Protein AF-A0A3B0VSX1-F1 (afdb_monomer_lite)

Radius of gyration: 21.55 Å; chains: 1; bounding box: 54×30×61 Å

Secondary structure (DSSP, 8-state):
-HHHHHHHHHHHHHT-------PPPEEE-SEEE-S-EEE-SEEEE-SEEEEPTT--EEE-TT-EEEE----SS-SSS---EE-

Organism: NCBI:txid652676

pLDDT: mean 86.42, std 15.93, range [52.88, 98.81]

Foldseek 3Di:
DVVVVVVVVVVVVVPPPPPPPPPPADEDEEDEDPAAEEAEAEYEYAAEYEYDVVYDYHYDPPHHYHYDADDPVVPPGRRGDYD

Sequence (83 aa):
MKITLKIFTLILLLLLPLNASGMPGAEIGNMVISRDTTWSGRIIIKGVVVVGRGVTLSISPGSTIAFRRLDRNNDGVGDGEIR

Structure (mmCIF, N/CA/C/O backbone):
data_AF-A0A3B0VSX1-F1
#
_entry.id   AF-A0A3B0VSX1-F1
#
loop_
_atom_site.group_PDB
_atom_site.id
_atom_site.type_symbol
_atom_site.label_atom_id
_atom_site.label_alt_id
_atom_site.label_comp_id
_atom_site.label_asym_id
_atom_site.label_entity_id
_atom_site.label_seq_id
_atom_site.pdbx_PDB_ins_code
_atom_site.Cartn_x
_atom_site.Cartn_y
_atom_site.Cartn_z
_atom_site.occupancy
_atom_site.B_iso_or_equiv
_atom_site.auth_seq_id
_atom_site.auth_comp_id
_atom_site.auth_asym_id
_atom_site.auth_atom_id
_atom_site.pdbx_PDB_model_num
ATOM 1 N N . MET A 1 1 ? 34.957 -21.292 37.999 1.00 54.75 1 MET A N 1
ATOM 2 C CA . MET A 1 1 ? 35.342 -20.691 36.698 1.00 54.75 1 MET A CA 1
ATOM 3 C C . MET A 1 1 ? 34.516 -21.150 35.482 1.00 54.75 1 MET A C 1
ATOM 5 O O . MET A 1 1 ? 34.670 -20.562 34.426 1.00 54.75 1 MET A O 1
ATOM 9 N N . LYS A 1 2 ? 33.628 -22.160 35.583 1.00 52.88 2 LYS A N 1
ATOM 10 C CA . LYS A 1 2 ? 32.770 -22.600 34.454 1.00 52.88 2 LYS A CA 1
ATOM 11 C C . LYS A 1 2 ? 31.420 -21.860 34.361 1.00 52.88 2 LYS A C 1
ATOM 13 O O . LYS A 1 2 ? 30.865 -21.738 33.277 1.00 52.88 2 LYS A O 1
ATOM 18 N N . ILE A 1 3 ? 30.905 -21.355 35.486 1.00 60.44 3 ILE A N 1
ATOM 19 C CA . ILE A 1 3 ? 29.610 -20.648 35.574 1.00 60.44 3 ILE A CA 1
ATOM 20 C C . ILE A 1 3 ? 29.726 -19.201 35.078 1.00 60.44 3 ILE A C 1
ATOM 22 O O . ILE A 1 3 ? 28.887 -18.749 34.308 1.00 60.44 3 ILE A O 1
ATOM 26 N N . THR A 1 4 ? 30.814 -18.510 35.427 1.00 60.72 4 THR A N 1
ATOM 27 C CA . THR A 1 4 ? 31.096 -17.138 34.977 1.00 60.72 4 THR A CA 1
ATOM 28 C C . THR A 1 4 ? 31.256 -17.049 33.457 1.00 60.72 4 THR A C 1
ATOM 30 O O . THR A 1 4 ? 30.781 -16.098 32.846 1.00 60.72 4 THR A O 1
ATOM 33 N N . LEU A 1 5 ? 31.842 -18.081 32.834 1.00 57.84 5 LEU A N 1
ATOM 34 C CA . LEU A 1 5 ? 31.994 -18.166 31.381 1.00 57.84 5 LEU A CA 1
ATOM 35 C C . LEU A 1 5 ? 30.637 -18.316 30.672 1.00 57.84 5 LEU A C 1
ATOM 37 O O . LEU A 1 5 ? 30.394 -17.620 29.697 1.00 57.84 5 LEU A O 1
ATOM 41 N N . LYS A 1 6 ? 29.721 -19.145 31.204 1.00 58.34 6 LYS A N 1
ATOM 42 C CA . LYS A 1 6 ? 28.364 -19.316 30.649 1.00 58.34 6 LYS A CA 1
ATOM 43 C C . LYS A 1 6 ? 27.518 -18.042 30.737 1.00 58.34 6 LYS A C 1
ATOM 45 O O . LYS A 1 6 ? 26.788 -17.737 29.801 1.00 58.34 6 LYS A O 1
ATOM 50 N N . ILE A 1 7 ? 27.624 -17.302 31.843 1.00 64.19 7 ILE A N 1
ATOM 51 C CA . ILE A 1 7 ? 26.899 -16.035 32.038 1.00 64.19 7 ILE A CA 1
ATOM 52 C C . ILE A 1 7 ? 27.414 -14.973 31.060 1.00 64.19 7 ILE A C 1
ATOM 54 O O . ILE A 1 7 ? 26.620 -14.265 30.448 1.00 64.19 7 ILE A O 1
ATOM 58 N N . PHE A 1 8 ? 28.730 -14.916 30.844 1.00 66.25 8 PHE A N 1
ATOM 59 C CA . PHE A 1 8 ? 29.330 -14.012 29.865 1.00 66.25 8 PHE A CA 1
ATOM 60 C C . PHE A 1 8 ? 28.887 -14.336 28.426 1.00 66.25 8 PHE A C 1
ATOM 62 O O . PHE A 1 8 ? 28.560 -13.428 27.666 1.00 66.25 8 PHE A O 1
ATOM 69 N N . THR A 1 9 ? 28.778 -15.622 28.066 1.00 66.75 9 THR A N 1
ATOM 70 C CA . THR A 1 9 ? 28.241 -16.041 26.757 1.00 66.75 9 THR A CA 1
ATOM 71 C C . THR A 1 9 ? 26.764 -15.669 26.581 1.00 66.75 9 THR A C 1
ATOM 73 O O . THR A 1 9 ? 26.362 -15.280 25.489 1.00 66.75 9 THR A O 1
ATOM 76 N N . LEU A 1 10 ? 25.956 -15.742 27.645 1.00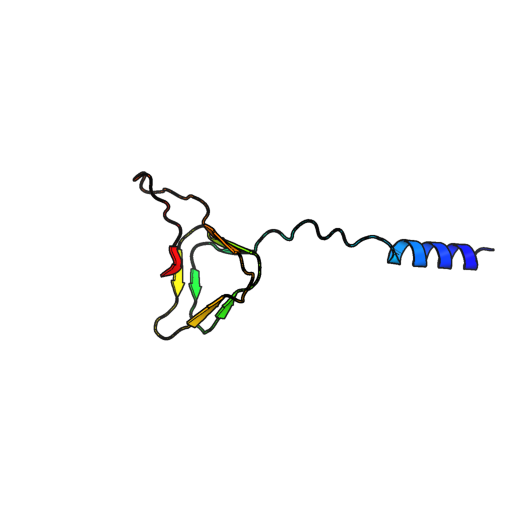 68.81 10 LEU A N 1
ATOM 77 C CA . LEU A 1 10 ? 24.532 -15.394 27.598 1.00 68.81 10 LEU A CA 1
ATOM 78 C C . LEU A 1 10 ? 24.306 -13.881 27.425 1.00 68.81 10 LEU A C 1
ATOM 80 O O . LEU A 1 10 ? 23.420 -13.473 26.679 1.00 68.81 10 LEU A O 1
ATOM 84 N N . ILE A 1 11 ? 25.138 -13.053 28.063 1.00 67.50 11 ILE A N 1
ATOM 85 C CA . ILE A 1 11 ? 25.089 -11.586 27.935 1.00 67.50 11 ILE A CA 1
ATOM 86 C C . ILE A 1 11 ? 25.561 -11.140 26.542 1.00 67.50 11 ILE A C 1
ATOM 88 O O . ILE A 1 11 ? 24.964 -10.241 25.954 1.00 67.50 11 ILE A O 1
ATOM 92 N N . LEU A 1 12 ? 26.570 -11.807 25.972 1.00 65.00 12 LEU A N 1
ATOM 93 C CA . LEU A 1 12 ? 27.046 -11.532 24.612 1.00 65.00 12 LEU A CA 1
ATOM 94 C C . LEU A 1 12 ? 25.990 -11.866 23.540 1.00 65.00 12 LEU A C 1
ATOM 96 O O . LEU A 1 12 ? 25.911 -11.181 22.525 1.00 65.00 12 LEU A O 1
ATOM 100 N N . LEU A 1 13 ? 25.142 -12.873 23.785 1.00 64.81 13 LEU A N 1
ATOM 101 C CA . LEU A 1 13 ? 24.023 -13.223 22.901 1.00 64.81 13 LEU A CA 1
ATOM 102 C C . LEU A 1 13 ? 22.885 -12.184 22.948 1.00 64.81 13 LEU A C 1
ATOM 104 O O . LEU A 1 13 ? 22.186 -11.997 21.956 1.00 64.81 13 LEU A O 1
ATOM 108 N N . LEU A 1 14 ? 22.713 -11.497 24.085 1.00 63.75 14 LEU A N 1
ATOM 109 C CA . LEU A 1 14 ? 21.693 -10.458 24.285 1.00 63.75 14 LEU A CA 1
ATOM 110 C C . LEU A 1 14 ? 22.066 -9.106 23.648 1.00 63.75 14 LEU A C 1
ATOM 112 O O . LEU A 1 14 ? 21.196 -8.265 23.443 1.00 63.75 14 LEU A O 1
ATOM 116 N N . LEU A 1 15 ? 23.353 -8.898 23.355 1.00 62.81 15 LEU A N 1
ATOM 117 C CA . LEU A 1 15 ? 23.915 -7.684 22.750 1.00 62.81 15 LEU A CA 1
ATOM 118 C C . LEU A 1 15 ? 24.052 -7.770 21.225 1.00 62.81 15 LEU A C 1
ATOM 120 O O . LEU A 1 15 ? 24.578 -6.839 20.615 1.00 62.81 15 LEU A O 1
ATOM 124 N N . LEU A 1 16 ? 23.599 -8.860 20.594 1.00 68.94 16 LEU A N 1
ATOM 125 C CA . LEU A 1 16 ? 23.535 -8.922 19.138 1.00 68.94 16 LEU A CA 1
ATOM 126 C C . LEU A 1 16 ? 22.582 -7.819 18.657 1.00 68.94 16 LEU A C 1
ATOM 128 O O . LEU A 1 16 ? 21.397 -7.863 19.003 1.00 68.94 16 LEU A O 1
ATOM 13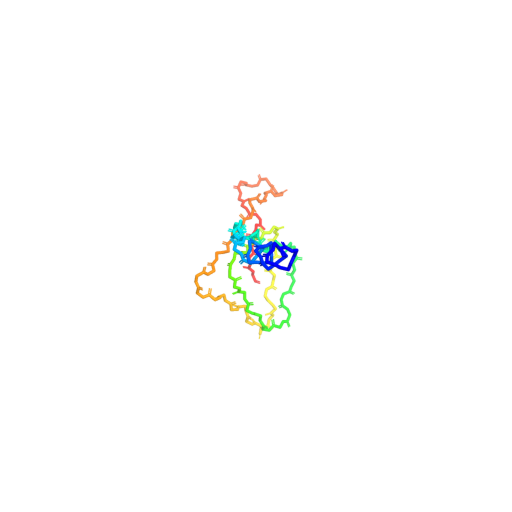2 N N . PRO A 1 17 ? 23.054 -6.832 17.873 1.00 63.12 17 PRO A N 1
ATOM 133 C CA . PRO A 1 17 ? 22.145 -5.889 17.259 1.00 63.12 17 PRO A CA 1
ATOM 134 C C . PRO A 1 17 ? 21.199 -6.711 16.390 1.00 63.12 17 PRO A C 1
ATOM 136 O O . PRO A 1 17 ? 21.636 -7.414 15.472 1.00 63.12 17 PRO A O 1
ATOM 139 N N . LEU A 1 18 ? 19.900 -6.650 16.696 1.00 64.25 18 LEU A N 1
ATOM 140 C CA . LEU A 1 18 ? 18.868 -6.999 15.733 1.00 64.25 18 LEU A CA 1
ATOM 141 C C . LEU A 1 18 ? 19.100 -6.045 14.567 1.00 64.25 18 LEU A C 1
ATOM 143 O O . LEU A 1 18 ? 18.659 -4.897 14.589 1.00 64.25 18 LEU A O 1
ATOM 147 N N . ASN A 1 19 ? 19.890 -6.487 13.593 1.00 57.00 19 ASN A N 1
ATOM 148 C CA . ASN A 1 19 ? 20.071 -5.766 12.357 1.00 57.00 19 ASN A CA 1
ATOM 149 C C . ASN A 1 19 ? 18.672 -5.654 11.758 1.00 57.00 19 ASN A C 1
ATOM 151 O O . ASN A 1 19 ? 18.144 -6.618 11.199 1.00 57.00 19 ASN A O 1
ATOM 155 N N . ALA A 1 20 ? 18.059 -4.480 11.909 1.00 55.16 20 ALA A N 1
ATOM 156 C CA . ALA A 1 20 ? 16.877 -4.072 11.176 1.00 55.16 20 ALA A CA 1
ATOM 157 C C . ALA A 1 20 ? 17.309 -3.829 9.725 1.00 55.16 20 ALA A C 1
ATOM 159 O O . ALA A 1 20 ? 17.266 -2.714 9.212 1.00 55.16 20 ALA A O 1
ATOM 160 N N . SER A 1 21 ? 17.805 -4.885 9.076 1.00 57.44 21 SER A N 1
ATOM 161 C CA . SER A 1 21 ? 17.922 -4.981 7.630 1.00 57.44 21 SER A CA 1
ATOM 162 C C . SER A 1 21 ? 16.539 -4.615 7.123 1.00 57.44 21 SER A C 1
ATOM 164 O O . SER A 1 21 ? 15.591 -5.330 7.449 1.00 57.44 21 SER A O 1
ATOM 166 N N . GLY A 1 22 ? 16.416 -3.449 6.478 1.00 57.88 22 GLY A N 1
ATOM 167 C CA . GLY A 1 22 ? 15.134 -2.826 6.160 1.00 57.88 22 GLY A CA 1
ATOM 168 C C . GLY A 1 22 ? 14.130 -3.878 5.714 1.00 57.88 22 GLY A C 1
ATOM 169 O O . GLY A 1 22 ? 14.354 -4.534 4.697 1.00 57.88 22 GLY A O 1
ATOM 170 N N . M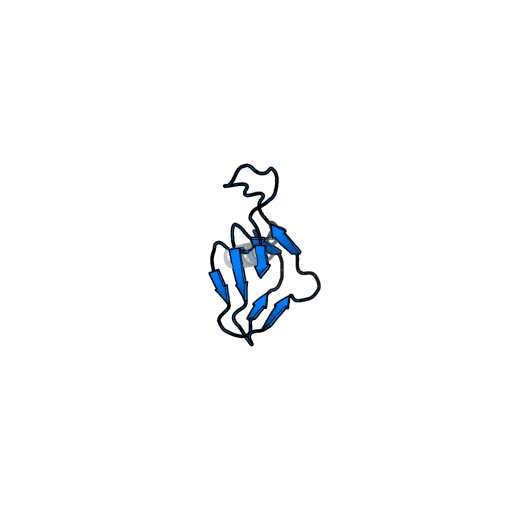ET A 1 23 ? 13.096 -4.099 6.534 1.00 60.03 23 MET A N 1
ATOM 171 C CA . MET A 1 23 ? 12.124 -5.160 6.289 1.00 60.03 23 MET A CA 1
ATOM 172 C C . MET A 1 23 ? 11.626 -5.019 4.847 1.00 60.03 23 MET A C 1
ATOM 174 O O . MET A 1 23 ? 11.168 -3.928 4.481 1.00 60.03 23 MET A O 1
ATOM 178 N N . PRO A 1 24 ? 11.747 -6.070 4.015 1.00 70.56 24 PRO A N 1
ATOM 179 C CA . PRO A 1 24 ? 11.182 -6.052 2.678 1.00 70.56 24 PRO A CA 1
ATOM 180 C C . PRO A 1 24 ? 9.712 -5.659 2.794 1.00 70.56 24 PRO A C 1
ATOM 182 O O . PRO A 1 24 ? 8.982 -6.223 3.610 1.00 70.56 24 PRO A O 1
ATOM 185 N N . GLY A 1 25 ? 9.298 -4.642 2.037 1.00 80.19 25 GLY A N 1
ATOM 186 C CA . GLY A 1 25 ? 7.904 -4.212 2.059 1.00 80.19 25 GLY A CA 1
ATOM 187 C C . GLY A 1 25 ? 6.983 -5.368 1.677 1.00 80.19 25 GLY A C 1
ATOM 188 O O . GLY A 1 25 ? 7.359 -6.196 0.845 1.00 80.19 25 GLY A O 1
ATOM 189 N N . ALA A 1 26 ? 5.791 -5.426 2.270 1.00 91.75 26 ALA A N 1
ATOM 190 C CA . ALA A 1 26 ? 4.814 -6.454 1.937 1.00 91.75 26 ALA A CA 1
ATOM 191 C C . ALA A 1 26 ? 4.465 -6.358 0.446 1.00 91.75 26 ALA A C 1
ATOM 193 O O . ALA A 1 26 ? 4.068 -5.296 -0.036 1.00 91.75 26 ALA A O 1
ATOM 194 N N . GLU A 1 27 ? 4.640 -7.451 -0.292 1.00 94.19 27 GLU A N 1
ATOM 195 C CA . GLU A 1 27 ? 4.330 -7.485 -1.717 1.00 94.19 27 GLU A CA 1
ATOM 196 C C . GLU A 1 27 ? 2.892 -7.950 -1.940 1.00 94.19 27 GLU A C 1
ATOM 198 O O . GLU A 1 27 ? 2.499 -9.024 -1.487 1.00 94.19 27 GLU A O 1
ATOM 203 N N . ILE A 1 28 ? 2.114 -7.150 -2.666 1.00 95.94 28 ILE A N 1
ATOM 204 C CA . ILE A 1 28 ? 0.705 -7.416 -2.956 1.00 95.94 28 ILE A CA 1
ATOM 205 C C . ILE A 1 28 ? 0.534 -7.561 -4.467 1.00 95.94 28 ILE A C 1
ATOM 207 O O . ILE A 1 28 ? 0.906 -6.677 -5.236 1.00 95.94 28 ILE A O 1
ATOM 211 N N . GLY A 1 29 ? -0.000 -8.705 -4.896 1.00 95.38 29 GLY A N 1
ATOM 212 C CA . GLY A 1 29 ? -0.389 -8.956 -6.285 1.00 95.38 29 GLY A CA 1
ATOM 213 C C . GLY A 1 29 ? -1.800 -8.449 -6.586 1.00 95.38 29 GLY A C 1
ATOM 214 O O . GLY A 1 29 ? -2.281 -7.503 -5.971 1.00 95.38 29 GLY A O 1
ATOM 215 N N . ASN A 1 30 ? -2.488 -9.104 -7.518 1.00 97.56 30 ASN A N 1
ATOM 216 C CA . ASN A 1 30 ? -3.896 -8.802 -7.767 1.00 97.56 30 ASN A CA 1
ATOM 217 C C . ASN A 1 30 ? -4.749 -9.240 -6.563 1.00 97.56 30 ASN A C 1
ATOM 219 O O . ASN A 1 30 ? -4.696 -10.415 -6.192 1.00 97.56 30 ASN A O 1
ATOM 223 N N . MET A 1 31 ? -5.539 -8.341 -5.964 1.00 97.56 31 MET A N 1
ATOM 224 C CA . MET A 1 31 ? -6.459 -8.703 -4.874 1.00 97.56 31 MET A CA 1
ATOM 225 C C . MET A 1 31 ? -7.688 -7.793 -4.772 1.00 97.56 31 MET A C 1
ATOM 227 O O . MET A 1 31 ? -7.705 -6.689 -5.310 1.00 97.56 31 MET A O 1
ATOM 231 N N . VAL A 1 32 ? -8.689 -8.242 -4.005 1.00 98.38 32 VAL A N 1
ATOM 232 C CA . VAL A 1 32 ? -9.853 -7.441 -3.597 1.00 98.38 32 VAL A CA 1
ATOM 233 C C . VAL A 1 32 ? -9.855 -7.280 -2.075 1.00 98.38 32 VAL A C 1
ATOM 235 O O . VAL A 1 32 ? -9.791 -8.267 -1.342 1.00 98.38 32 VAL A O 1
ATOM 238 N N . ILE A 1 33 ? -9.954 -6.043 -1.596 1.00 98.38 33 ILE A N 1
ATOM 239 C CA . ILE A 1 33 ? -10.156 -5.698 -0.189 1.00 98.38 33 ILE A CA 1
ATOM 240 C C . ILE A 1 33 ? -11.663 -5.682 0.073 1.00 98.38 33 ILE A C 1
ATOM 242 O O . ILE A 1 33 ? -12.368 -4.755 -0.316 1.00 98.38 33 ILE A O 1
ATOM 246 N N . SER A 1 34 ? -12.169 -6.737 0.709 1.00 98.44 34 SER A N 1
ATOM 247 C CA . SER A 1 34 ? -13.610 -6.960 0.908 1.00 98.44 34 SER A CA 1
ATOM 248 C C . SER A 1 34 ? -14.152 -6.472 2.257 1.00 98.44 34 SER A C 1
ATOM 250 O O . SER A 1 34 ? -15.323 -6.684 2.558 1.00 98.44 34 SER A O 1
ATOM 252 N N . ARG A 1 35 ? -13.299 -5.888 3.100 1.00 98.56 35 ARG A N 1
ATOM 253 C CA . ARG A 1 35 ? -13.629 -5.356 4.429 1.00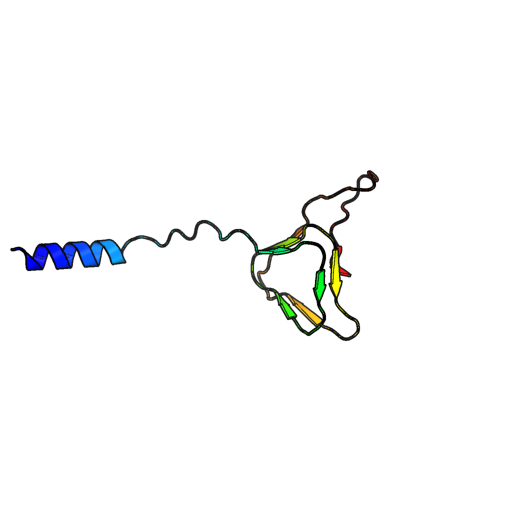 98.56 35 ARG A CA 1
ATOM 254 C C . ARG A 1 35 ? -12.653 -4.256 4.799 1.00 98.56 35 ARG A C 1
ATOM 256 O O . ARG A 1 35 ? -11.535 -4.248 4.279 1.00 98.56 35 ARG A O 1
ATOM 263 N N . ASP A 1 36 ? -13.060 -3.383 5.711 1.00 98.81 36 ASP A N 1
ATOM 264 C CA . ASP A 1 36 ? -12.215 -2.285 6.168 1.00 98.81 36 ASP A CA 1
ATOM 265 C C . ASP A 1 36 ? -10.849 -2.807 6.602 1.00 98.81 36 ASP A C 1
ATOM 267 O O . ASP A 1 36 ? -10.734 -3.779 7.354 1.00 98.81 36 ASP A O 1
ATOM 271 N N . THR A 1 37 ? -9.809 -2.204 6.039 1.00 98.44 37 THR A N 1
ATOM 272 C CA . THR A 1 37 ? -8.438 -2.688 6.168 1.00 98.44 37 THR A CA 1
ATOM 273 C C . THR A 1 37 ? -7.511 -1.506 6.373 1.00 98.44 37 THR A C 1
ATOM 275 O O . THR A 1 37 ? -7.611 -0.501 5.672 1.00 98.44 37 THR A O 1
ATOM 278 N N . THR A 1 38 ? -6.578 -1.650 7.311 1.00 98.50 38 THR A N 1
ATOM 279 C CA . THR A 1 38 ? -5.509 -0.676 7.525 1.00 98.50 38 THR A CA 1
ATOM 280 C C . THR A 1 38 ? -4.191 -1.242 7.033 1.00 98.50 38 THR A C 1
ATOM 282 O O . THR A 1 38 ? -3.782 -2.337 7.417 1.00 98.50 38 THR A O 1
ATOM 285 N N . TRP A 1 39 ? -3.517 -0.473 6.193 1.00 97.81 39 TRP A N 1
ATOM 286 C CA . TRP A 1 39 ? -2.163 -0.720 5.733 1.00 97.81 39 TRP A CA 1
ATOM 287 C C . TRP A 1 39 ? -1.177 0.173 6.475 1.00 97.81 39 TRP A C 1
ATOM 289 O O . TRP A 1 39 ? -1.447 1.353 6.698 1.00 97.81 39 TRP A O 1
ATOM 299 N N . SER A 1 40 ? -0.020 -0.382 6.832 1.00 97.00 40 SER A N 1
ATOM 300 C CA . SER A 1 40 ? 1.058 0.348 7.493 1.00 97.00 40 SER A CA 1
ATOM 301 C C . SER A 1 40 ? 2.436 -0.097 6.997 1.00 97.00 40 SER A C 1
ATOM 303 O O . SER A 1 40 ? 2.630 -1.236 6.570 1.0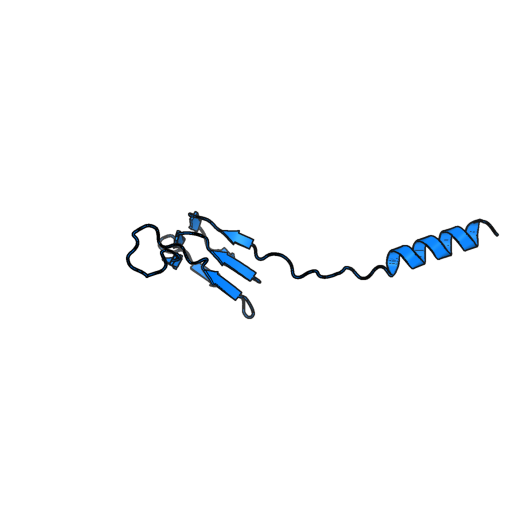0 97.00 40 SER A O 1
ATOM 305 N N . GLY A 1 41 ? 3.408 0.817 7.042 1.00 95.88 41 GLY A N 1
ATOM 306 C CA . GLY A 1 41 ? 4.791 0.539 6.653 1.00 95.88 41 GLY A CA 1
ATOM 307 C C . GLY A 1 41 ? 5.012 0.569 5.139 1.00 95.88 41 GLY A C 1
ATOM 308 O O . GLY A 1 41 ? 4.440 1.396 4.429 1.00 95.88 41 GLY A O 1
ATOM 309 N N . ARG A 1 42 ? 5.905 -0.287 4.632 1.00 96.56 42 ARG A N 1
ATOM 310 C CA . ARG A 1 42 ? 6.255 -0.337 3.205 1.00 96.56 42 ARG A CA 1
ATOM 311 C C . ARG A 1 42 ? 5.443 -1.421 2.503 1.00 96.56 42 ARG A C 1
ATOM 313 O O . ARG A 1 42 ? 5.532 -2.584 2.883 1.00 96.56 42 ARG A O 1
ATOM 320 N N . ILE A 1 43 ? 4.715 -1.055 1.453 1.00 96.75 43 ILE A N 1
ATOM 321 C CA . ILE A 1 43 ? 3.911 -1.977 0.641 1.00 96.75 43 ILE A CA 1
ATOM 322 C C . ILE A 1 43 ? 4.292 -1.806 -0.826 1.00 96.75 43 ILE A C 1
ATOM 324 O O . ILE A 1 43 ? 4.420 -0.684 -1.316 1.00 96.75 43 ILE A O 1
ATOM 328 N N . ILE A 1 44 ? 4.494 -2.924 -1.521 1.00 96.62 44 ILE A N 1
ATOM 329 C CA . ILE A 1 44 ? 4.868 -2.964 -2.934 1.00 96.62 44 ILE A CA 1
ATOM 330 C C . ILE A 1 44 ? 3.740 -3.632 -3.715 1.00 96.62 44 ILE A C 1
ATOM 332 O O . ILE A 1 44 ? 3.517 -4.835 -3.598 1.00 96.62 44 ILE A O 1
ATOM 336 N N . ILE A 1 45 ? 3.056 -2.863 -4.552 1.00 96.88 45 ILE A N 1
ATOM 337 C CA . ILE A 1 45 ? 1.972 -3.348 -5.401 1.00 96.88 45 ILE A CA 1
ATOM 338 C C . ILE A 1 45 ? 2.546 -3.843 -6.729 1.00 96.88 45 ILE A C 1
ATOM 340 O O . ILE A 1 45 ? 3.290 -3.146 -7.421 1.00 96.88 45 ILE A O 1
ATOM 344 N N . LYS A 1 46 ? 2.192 -5.075 -7.083 1.00 95.75 46 LYS A N 1
ATOM 345 C CA . LYS A 1 46 ? 2.596 -5.802 -8.291 1.00 95.75 46 LYS A CA 1
ATOM 346 C C . LYS A 1 46 ? 1.367 -6.213 -9.109 1.00 95.75 46 LYS A C 1
ATOM 348 O O . LYS A 1 46 ? 1.294 -7.341 -9.598 1.00 95.75 46 LYS A O 1
ATOM 353 N N . GLY A 1 47 ? 0.403 -5.311 -9.252 1.00 95.44 47 GLY A N 1
ATOM 354 C CA . GLY A 1 47 ? -0.832 -5.566 -9.982 1.00 95.44 47 GLY A CA 1
ATOM 355 C C . GLY A 1 47 ? -1.943 -4.601 -9.594 1.00 95.44 47 GLY A C 1
ATOM 356 O O . GLY A 1 47 ? -1.680 -3.431 -9.334 1.00 95.44 47 GLY A O 1
ATOM 357 N N . VAL A 1 48 ? -3.163 -5.125 -9.553 1.00 96.88 48 VAL A N 1
ATOM 358 C CA . VAL A 1 48 ? -4.389 -4.366 -9.297 1.00 96.88 48 VAL A CA 1
ATOM 359 C C . VAL A 1 48 ? -4.940 -4.698 -7.917 1.00 96.88 48 VAL A C 1
ATOM 361 O O . VAL A 1 48 ? -5.246 -5.859 -7.634 1.00 96.88 48 VAL A O 1
ATOM 364 N N . VAL A 1 49 ? -5.132 -3.684 -7.081 1.00 98.25 49 VAL A N 1
ATOM 365 C CA . VAL A 1 49 ? -5.850 -3.821 -5.812 1.00 98.25 49 VAL A CA 1
ATOM 366 C C . VAL A 1 49 ? -7.204 -3.137 -5.933 1.00 98.25 49 VAL A C 1
ATOM 368 O O . VAL A 1 49 ? -7.274 -1.945 -6.205 1.00 98.25 49 VAL A O 1
ATOM 371 N N . VAL A 1 50 ? -8.281 -3.887 -5.723 1.00 98.50 50 VAL A N 1
ATOM 372 C CA . VAL A 1 50 ? -9.644 -3.345 -5.749 1.00 98.50 50 VAL A CA 1
ATOM 373 C C . VAL A 1 50 ? -10.141 -3.144 -4.324 1.00 98.50 50 VAL A C 1
ATOM 375 O O . VAL A 1 50 ? -10.191 -4.102 -3.552 1.00 98.50 50 VAL A O 1
ATOM 378 N N . VAL A 1 51 ? -10.543 -1.931 -3.970 1.00 98.44 51 VAL A N 1
ATOM 379 C CA . VAL A 1 51 ? -11.259 -1.633 -2.730 1.00 98.44 51 VAL A CA 1
ATOM 380 C C . VAL A 1 51 ? -12.744 -1.885 -2.972 1.00 98.44 51 VAL A C 1
ATOM 382 O O . VAL A 1 51 ? -13.369 -1.290 -3.847 1.00 98.44 51 VAL A O 1
ATOM 385 N N . GLY A 1 52 ? -13.321 -2.827 -2.225 1.00 98.50 52 GLY A N 1
ATOM 386 C CA . GLY A 1 52 ? -14.726 -3.192 -2.369 1.00 98.50 52 GLY A CA 1
ATOM 387 C C . GLY A 1 52 ? -15.673 -2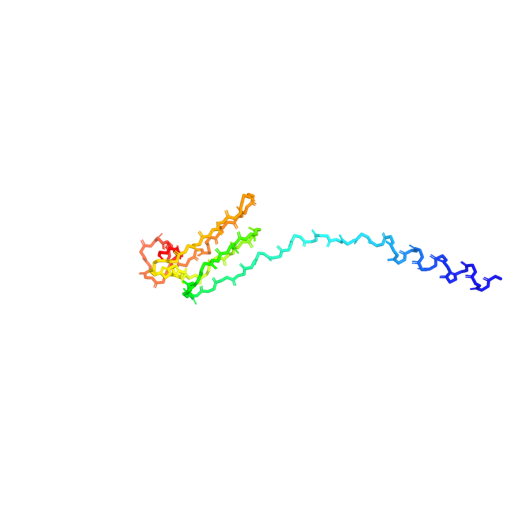.006 -2.157 1.00 98.50 52 GLY A C 1
ATOM 388 O O . GLY A 1 52 ? -15.375 -1.046 -1.448 1.00 98.50 52 GLY A O 1
ATOM 389 N N . ARG A 1 53 ? -16.870 -2.074 -2.745 1.00 98.00 53 ARG A N 1
ATOM 390 C CA . ARG A 1 53 ? -17.885 -1.031 -2.550 1.00 98.00 53 ARG A CA 1
ATOM 391 C C . ARG A 1 53 ? -18.267 -0.930 -1.069 1.00 98.00 53 ARG A C 1
ATOM 393 O O . ARG A 1 53 ? -18.634 -1.929 -0.461 1.00 98.00 53 ARG A O 1
ATOM 400 N N . GLY A 1 54 ? -18.240 0.287 -0.528 1.00 98.06 54 GLY A N 1
ATOM 401 C CA . GLY A 1 54 ? -18.550 0.543 0.884 1.00 98.06 54 GLY A CA 1
ATOM 402 C C . GLY A 1 54 ? -17.446 0.114 1.854 1.00 98.06 54 GLY A C 1
ATOM 403 O O . GLY A 1 54 ? -17.675 0.149 3.056 1.00 98.06 54 GLY A O 1
ATOM 404 N N . VAL A 1 55 ? -16.278 -0.281 1.343 1.00 98.62 55 VAL A N 1
ATOM 405 C CA . VAL A 1 55 ? -15.102 -0.652 2.131 1.00 98.62 55 VAL A CA 1
ATOM 406 C C . VAL A 1 55 ? -14.109 0.502 2.149 1.00 98.62 55 VAL A C 1
ATOM 408 O O . VAL A 1 55 ? -13.925 1.192 1.148 1.00 98.62 55 VAL A O 1
ATOM 411 N N . THR A 1 56 ? -13.430 0.679 3.278 1.00 98.56 56 THR A N 1
ATOM 412 C CA . THR A 1 56 ? -12.360 1.662 3.439 1.00 98.56 56 THR A CA 1
ATOM 413 C C . THR A 1 56 ? -10.997 0.980 3.512 1.00 98.56 56 THR A C 1
ATOM 415 O O . THR A 1 56 ? -10.736 0.157 4.391 1.00 98.56 56 THR A O 1
ATOM 418 N N . LEU A 1 57 ? -10.085 1.380 2.626 1.00 98.50 57 LEU A N 1
ATOM 419 C CA . LEU A 1 57 ? -8.653 1.163 2.813 1.00 98.50 57 LEU A CA 1
ATOM 420 C C . LEU A 1 57 ? -8.059 2.388 3.518 1.00 98.50 57 LEU A C 1
ATOM 422 O O . LEU A 1 57 ? -7.993 3.470 2.941 1.00 98.50 57 LEU A O 1
ATOM 426 N N . SER A 1 58 ? -7.611 2.214 4.759 1.00 98.62 58 SER A N 1
ATOM 427 C CA . SER A 1 58 ? -6.877 3.239 5.505 1.00 98.62 58 SER A CA 1
ATOM 428 C C . SER A 1 58 ? -5.376 3.003 5.386 1.00 98.62 58 SER A C 1
ATOM 430 O O . SER A 1 58 ? -4.904 1.888 5.586 1.00 98.62 58 SER A O 1
ATOM 432 N N . ILE A 1 59 ? -4.600 4.046 5.105 1.00 98.19 59 ILE A N 1
ATOM 433 C CA . ILE A 1 59 ? -3.135 3.965 5.065 1.00 98.19 59 ILE A CA 1
ATOM 434 C C . ILE A 1 59 ? -2.590 4.771 6.241 1.00 98.19 59 ILE A C 1
ATOM 436 O O . ILE A 1 59 ? -2.833 5.972 6.344 1.00 98.19 59 ILE A O 1
ATOM 440 N N . SER A 1 60 ? -1.869 4.113 7.150 1.00 98.44 60 SER A N 1
ATOM 441 C CA . SER A 1 60 ? -1.291 4.772 8.320 1.00 98.44 60 SER A CA 1
ATOM 442 C C . SER A 1 60 ? -0.241 5.815 7.911 1.00 98.44 60 SER A C 1
ATOM 444 O O . SER A 1 60 ? 0.521 5.572 6.967 1.00 98.44 60 SER A O 1
ATOM 446 N N . PRO A 1 61 ? -0.130 6.947 8.631 1.00 98.12 61 PRO A N 1
ATOM 447 C CA . PRO A 1 61 ? 0.936 7.921 8.410 1.00 98.12 61 PRO A CA 1
ATOM 448 C C . PRO A 1 61 ? 2.330 7.281 8.426 1.00 98.12 61 PRO A C 1
ATOM 450 O O . PRO A 1 61 ? 2.583 6.336 9.172 1.00 98.12 61 PRO A O 1
ATOM 453 N N . GLY A 1 62 ? 3.236 7.790 7.589 1.00 96.44 62 GLY A N 1
ATOM 454 C CA . GLY A 1 62 ? 4.595 7.250 7.442 1.00 96.44 62 GLY A CA 1
ATOM 455 C C . GLY A 1 62 ? 4.697 5.986 6.580 1.00 96.44 62 GLY A C 1
ATOM 456 O O . GLY A 1 62 ? 5.798 5.478 6.370 1.00 96.44 62 GLY A O 1
ATOM 457 N N . SER A 1 63 ? 3.581 5.484 6.046 1.00 96.94 63 SER A N 1
ATOM 458 C CA . SER A 1 63 ? 3.599 4.366 5.101 1.00 96.94 63 SER A CA 1
ATOM 459 C C . SER A 1 63 ? 4.122 4.789 3.729 1.00 96.94 63 SER A C 1
ATOM 461 O O . SER A 1 63 ? 3.900 5.908 3.275 1.00 96.94 63 SER A O 1
ATOM 463 N N . THR A 1 64 ? 4.792 3.867 3.040 1.00 97.25 64 THR A N 1
ATOM 464 C CA . THR A 1 64 ? 5.236 4.031 1.652 1.00 97.25 64 THR A CA 1
ATOM 465 C C . THR A 1 64 ? 4.539 2.994 0.787 1.00 97.25 64 THR A C 1
ATOM 467 O O . THR A 1 64 ? 4.788 1.798 0.949 1.00 97.25 64 THR A O 1
ATOM 470 N N . ILE A 1 65 ? 3.708 3.447 -0.150 1.00 97.12 65 ILE A N 1
ATOM 471 C CA . ILE A 1 65 ? 3.082 2.588 -1.158 1.00 97.12 65 ILE A CA 1
ATOM 472 C C . ILE A 1 65 ? 3.847 2.765 -2.466 1.00 97.12 65 ILE A C 1
ATOM 474 O O . ILE A 1 65 ? 3.869 3.854 -3.036 1.00 97.12 65 ILE A O 1
ATOM 478 N N . ALA A 1 66 ? 4.509 1.707 -2.919 1.00 96.19 66 ALA A N 1
ATOM 479 C CA . ALA A 1 66 ? 5.263 1.702 -4.164 1.00 96.19 66 ALA A CA 1
ATOM 480 C C . ALA A 1 66 ? 4.589 0.784 -5.181 1.00 96.19 66 ALA A C 1
ATOM 482 O O . ALA A 1 66 ? 4.162 -0.318 -4.846 1.00 96.19 66 ALA A O 1
ATOM 483 N N . PHE A 1 67 ? 4.556 1.205 -6.440 1.00 96.31 67 PHE A N 1
ATOM 484 C CA . PHE A 1 67 ? 4.053 0.394 -7.542 1.00 96.31 67 PHE A CA 1
ATOM 485 C C . PHE A 1 67 ? 5.237 -0.131 -8.340 1.00 96.31 67 PHE A C 1
ATOM 487 O O . PHE A 1 67 ? 6.093 0.636 -8.787 1.00 96.31 67 PHE A O 1
ATOM 494 N N . ARG A 1 68 ? 5.311 -1.449 -8.526 1.00 94.56 68 ARG A N 1
ATOM 495 C CA . ARG A 1 68 ? 6.270 -2.010 -9.474 1.00 94.56 68 ARG A CA 1
ATOM 496 C C . ARG A 1 68 ? 5.797 -1.644 -10.876 1.00 94.56 68 ARG A C 1
ATOM 498 O O . ARG A 1 68 ? 4.652 -1.929 -11.213 1.00 94.56 68 ARG A O 1
ATOM 505 N N . ARG A 1 69 ? 6.679 -1.061 -11.694 1.00 93.31 69 ARG A N 1
ATOM 506 C CA . ARG A 1 69 ? 6.373 -0.786 -13.103 1.00 93.31 69 ARG A CA 1
ATOM 507 C C . ARG A 1 69 ? 6.086 -2.115 -13.807 1.00 93.31 69 ARG A C 1
ATOM 509 O O . ARG A 1 69 ? 6.980 -2.944 -13.970 1.00 93.31 69 ARG A O 1
ATOM 516 N N . LEU A 1 70 ? 4.823 -2.319 -14.147 1.00 92.12 70 LEU A N 1
ATOM 517 C CA . LEU A 1 70 ? 4.304 -3.409 -14.965 1.00 92.12 70 LEU A CA 1
ATOM 518 C C . LEU A 1 70 ? 3.615 -2.734 -16.140 1.00 92.12 70 LEU A C 1
ATOM 520 O O . LEU A 1 70 ? 2.863 -1.812 -15.897 1.00 92.12 70 LEU A O 1
ATOM 524 N N . ASP A 1 71 ? 3.908 -3.136 -17.364 1.00 95.00 71 ASP A N 1
ATOM 525 C CA . ASP A 1 71 ? 3.407 -2.492 -18.585 1.00 95.00 71 ASP A CA 1
ATOM 526 C C . ASP A 1 71 ? 3.065 -3.635 -19.544 1.00 95.00 71 ASP A C 1
ATOM 528 O O . ASP A 1 71 ? 3.881 -4.063 -20.359 1.00 95.00 71 ASP A O 1
ATOM 532 N N . ARG A 1 72 ? 1.943 -4.310 -19.273 1.00 93.44 72 ARG A N 1
ATOM 533 C CA . ARG A 1 72 ? 1.556 -5.565 -19.939 1.00 93.44 72 ARG A CA 1
ATOM 534 C C . ARG A 1 72 ? 0.946 -5.305 -21.309 1.00 93.44 72 ARG A C 1
ATOM 536 O O . ARG A 1 72 ? 0.972 -6.202 -22.149 1.00 93.44 72 ARG A O 1
ATOM 543 N N . ASN A 1 73 ? 0.375 -4.122 -21.516 1.00 94.69 73 ASN A N 1
ATOM 544 C CA . ASN A 1 73 ? -0.213 -3.700 -22.785 1.00 94.69 73 ASN A CA 1
ATOM 545 C C . ASN A 1 73 ? 0.774 -2.908 -23.671 1.00 94.69 73 ASN A C 1
ATOM 547 O O . ASN A 1 73 ? 0.441 -2.652 -24.826 1.00 94.69 73 ASN A O 1
ATOM 551 N N . ASN A 1 74 ? 1.988 -2.612 -23.186 1.00 95.62 74 ASN A N 1
ATOM 552 C CA . ASN A 1 74 ? 3.045 -1.884 -23.897 1.00 95.62 74 ASN A CA 1
ATOM 553 C C . ASN A 1 74 ? 2.622 -0.479 -24.354 1.00 95.62 74 ASN A C 1
ATOM 555 O O . ASN A 1 74 ? 3.029 -0.030 -25.428 1.00 95.62 74 ASN A O 1
ATOM 559 N N . ASP A 1 75 ? 1.807 0.217 -23.562 1.00 96.69 75 ASP A N 1
ATOM 560 C CA . ASP A 1 75 ? 1.411 1.600 -23.851 1.00 96.69 75 ASP A CA 1
ATOM 561 C C . ASP A 1 75 ? 2.380 2.641 -23.255 1.00 96.69 75 ASP A C 1
ATOM 563 O O . ASP A 1 75 ? 2.244 3.842 -23.498 1.00 96.69 75 ASP A O 1
ATOM 567 N N . GLY A 1 76 ? 3.398 2.185 -22.516 1.00 95.81 76 GLY A N 1
ATOM 568 C CA . GLY A 1 76 ? 4.390 3.039 -21.868 1.00 95.81 76 GLY A CA 1
ATOM 569 C C . GLY A 1 76 ? 3.988 3.496 -20.463 1.00 95.81 76 GLY A C 1
ATOM 570 O O . GLY A 1 76 ? 4.801 4.136 -19.780 1.00 95.81 76 GLY A O 1
ATOM 571 N N . VAL A 1 77 ? 2.794 3.136 -19.992 1.00 93.00 77 VAL A N 1
ATOM 572 C CA . VAL A 1 77 ? 2.246 3.447 -18.668 1.00 93.00 77 VAL A CA 1
ATOM 573 C C . VAL A 1 77 ? 2.313 2.207 -17.765 1.00 93.00 77 VAL A C 1
ATOM 575 O O . VAL A 1 77 ? 2.507 1.079 -18.202 1.00 93.00 77 VAL A O 1
ATOM 578 N N . GLY A 1 78 ? 2.285 2.424 -16.448 1.00 93.56 78 GLY A N 1
ATOM 579 C CA . GLY A 1 78 ? 2.255 1.334 -15.478 1.00 93.56 78 GLY A CA 1
ATOM 580 C C . GLY A 1 78 ? 0.832 0.835 -15.195 1.00 93.56 78 GLY A C 1
ATOM 581 O O . GLY A 1 78 ? -0.026 1.636 -14.850 1.00 93.56 78 GLY A O 1
ATOM 582 N N . ASP A 1 79 ? 0.629 -0.481 -15.192 1.00 94.50 79 ASP A N 1
ATOM 583 C CA . ASP A 1 79 ? -0.617 -1.197 -14.858 1.00 94.50 79 ASP A CA 1
ATOM 584 C C . ASP A 1 79 ? -0.862 -1.370 -13.346 1.00 94.50 79 ASP A C 1
ATOM 586 O O . ASP A 1 79 ? -1.744 -2.123 -12.922 1.00 94.50 79 ASP A O 1
ATOM 590 N N . GLY A 1 80 ? 0.002 -0.802 -12.504 1.00 95.62 80 GLY A N 1
ATOM 591 C CA . GLY A 1 80 ? -0.132 -0.894 -11.054 1.00 95.62 80 GLY A CA 1
ATOM 592 C C . GLY A 1 80 ? -1.171 0.103 -10.553 1.00 95.62 80 GLY A C 1
ATOM 593 O O . GLY A 1 80 ? -0.950 1.302 -10.680 1.00 95.62 80 GLY A O 1
ATOM 594 N N . GLU A 1 81 ? -2.256 -0.370 -9.941 1.00 96.00 81 GLU A N 1
ATOM 595 C CA . GLU A 1 81 ? -3.360 0.499 -9.506 1.00 96.00 81 GLU A CA 1
ATOM 596 C C . GLU A 1 81 ? -3.998 0.066 -8.177 1.00 96.00 81 GLU A C 1
ATOM 598 O O . GLU A 1 81 ? -3.969 -1.107 -7.790 1.00 96.00 81 GLU A O 1
ATOM 603 N N . ILE A 1 82 ? -4.600 1.046 -7.496 1.00 97.50 82 ILE A N 1
ATOM 604 C CA . ILE A 1 82 ? -5.598 0.861 -6.437 1.00 97.50 82 ILE A CA 1
ATOM 605 C C . ILE A 1 82 ? -6.874 1.550 -6.927 1.00 97.50 82 ILE A C 1
ATOM 607 O O . ILE A 1 82 ? -6.810 2.735 -7.260 1.00 97.50 82 ILE A O 1
ATOM 611 N N . ARG A 1 83 ? -8.004 0.841 -6.975 1.00 95.81 83 ARG A N 1
ATOM 612 C CA . ARG A 1 83 ? -9.285 1.376 -7.469 1.00 95.81 83 ARG A CA 1
ATOM 613 C C . ARG A 1 83 ? -10.492 0.899 -6.684 1.00 95.81 83 ARG A C 1
ATOM 615 O O . ARG A 1 83 ? -10.374 -0.159 -6.033 1.00 95.81 83 ARG A O 1
#